Protein AF-A0A6Y5AXF3-F1 (afdb_monomer_lite)

Organism: NCBI:txid192954

Foldseek 3Di:
DDDDPDDPVLLVVLVVCVVVPDDNVVSCVVSVHDSVVVD

Sequence (39 aa):
MRKARFTEHQIITVIKSVEAGRTVKDVCREAGISEATYY

pLDDT: mean 93.53, std 6.58, range [65.25, 97.5]

Secondary structure (DSSP, 8-state):
-PPPSS-HHHHHHHHHHHHTT--HHHHHHHHT--HHHH-

InterPro domains:
  IPR002514 Transposase IS3/IS911family [PF01527] (1-39)
  IPR009057 Homedomain-like superfamily [SSF46689] (2-39)

Radius of gyration: 10.44 Å; chains: 1; bounding box: 24×18×26 Å

Structure (mmCIF, N/CA/C/O backbone):
data_AF-A0A6Y5AXF3-F1
#
_entry.id   AF-A0A6Y5AXF3-F1
#
loop_
_atom_site.group_PDB
_atom_site.id
_atom_site.type_symbol
_atom_site.label_atom_id
_atom_site.label_alt_id
_atom_site.label_comp_id
_atom_site.label_asym_id
_atom_site.label_entity_id
_atom_site.label_seq_id
_atom_site.pdbx_PDB_ins_code
_atom_site.Cartn_x
_atom_site.Cartn_y
_atom_site.Cartn_z
_atom_site.occupancy
_atom_site.B_iso_or_equiv
_atom_site.auth_seq_id
_atom_site.auth_comp_id
_atom_site.auth_asym_id
_atom_site.auth_atom_id
_atom_site.pdbx_PDB_model_num
ATOM 1 N N . MET A 1 1 ? 15.575 -13.311 -20.254 1.00 65.25 1 MET A N 1
ATOM 2 C CA . MET A 1 1 ? 15.090 -13.192 -18.860 1.00 65.25 1 MET A CA 1
ATOM 3 C C . MET A 1 1 ? 13.732 -12.508 -18.891 1.00 65.25 1 MET A C 1
ATOM 5 O O . MET A 1 1 ? 13.612 -11.506 -19.587 1.00 65.25 1 MET A O 1
ATOM 9 N N . ARG A 1 2 ? 12.692 -13.052 -18.244 1.00 72.62 2 ARG A N 1
ATOM 10 C CA . ARG A 1 2 ? 11.386 -12.370 -18.186 1.00 72.62 2 ARG A CA 1
ATOM 11 C C . ARG A 1 2 ? 11.561 -11.065 -17.409 1.00 72.62 2 ARG A C 1
ATOM 13 O O . ARG A 1 2 ? 12.050 -11.091 -16.286 1.00 72.62 2 ARG A O 1
ATOM 20 N N . LYS A 1 3 ? 11.193 -9.937 -18.017 1.00 82.50 3 LYS A N 1
ATOM 21 C CA . LYS A 1 3 ? 11.172 -8.643 -17.332 1.00 82.50 3 LYS A CA 1
ATOM 22 C C . LYS A 1 3 ? 10.154 -8.732 -16.192 1.00 82.50 3 LYS A C 1
ATOM 24 O O . LYS A 1 3 ? 9.033 -9.188 -16.421 1.00 82.50 3 LYS A O 1
ATOM 29 N N . ALA A 1 4 ? 10.548 -8.338 -14.982 1.00 85.56 4 ALA A N 1
ATOM 30 C CA . ALA A 1 4 ? 9.612 -8.236 -13.871 1.00 85.56 4 ALA A CA 1
ATOM 31 C C . ALA A 1 4 ? 8.497 -7.247 -14.242 1.00 85.56 4 ALA A C 1
ATOM 33 O O . ALA A 1 4 ? 8.759 -6.202 -14.844 1.00 85.56 4 ALA A O 1
ATOM 34 N N . ARG A 1 5 ? 7.250 -7.601 -13.920 1.00 87.12 5 ARG A N 1
ATOM 35 C CA . ARG A 1 5 ? 6.077 -6.766 -14.219 1.00 87.12 5 ARG A CA 1
ATOM 36 C C . ARG A 1 5 ? 6.052 -5.487 -13.374 1.00 87.12 5 ARG A C 1
ATOM 38 O O . ARG A 1 5 ? 5.531 -4.481 -13.837 1.00 87.12 5 ARG A O 1
ATOM 45 N N . PHE A 1 6 ? 6.649 -5.540 -12.184 1.00 92.12 6 PHE A N 1
ATOM 46 C CA . PHE A 1 6 ? 6.764 -4.436 -11.236 1.00 92.12 6 PHE A CA 1
ATOM 47 C C . PHE A 1 6 ? 8.217 -4.281 -10.789 1.00 92.12 6 PHE A C 1
ATOM 49 O O . PHE A 1 6 ? 8.958 -5.267 -10.726 1.00 92.12 6 PHE A O 1
ATOM 56 N N . THR A 1 7 ? 8.625 -3.053 -10.484 1.00 94.38 7 THR A N 1
ATOM 57 C CA . THR A 1 7 ? 9.917 -2.778 -9.846 1.00 94.38 7 THR A CA 1
ATOM 58 C C . THR A 1 7 ? 9.794 -2.888 -8.328 1.00 94.38 7 THR A C 1
ATOM 60 O O . THR A 1 7 ? 8.725 -2.659 -7.765 1.00 94.38 7 THR A O 1
ATOM 63 N N . GLU A 1 8 ? 10.897 -3.189 -7.644 1.00 94.50 8 GLU A N 1
ATOM 64 C CA . GLU A 1 8 ? 10.931 -3.215 -6.174 1.00 94.50 8 GLU A CA 1
ATOM 65 C C . GLU A 1 8 ? 10.477 -1.876 -5.573 1.00 94.50 8 GLU A C 1
ATOM 67 O O . GLU A 1 8 ? 9.697 -1.839 -4.625 1.00 94.50 8 GLU A O 1
ATOM 72 N N . HIS A 1 9 ? 10.873 -0.764 -6.198 1.00 95.62 9 HIS A N 1
ATOM 73 C CA . HIS A 1 9 ? 10.441 0.567 -5.791 1.00 95.62 9 HIS A CA 1
ATOM 74 C C . HIS A 1 9 ? 8.914 0.740 -5.855 1.00 95.62 9 HIS A C 1
ATOM 76 O O . HIS A 1 9 ? 8.325 1.295 -4.931 1.00 95.62 9 HIS A O 1
ATOM 82 N N . GLN A 1 10 ? 8.257 0.237 -6.909 1.00 94.44 10 GLN A N 1
ATOM 83 C CA . GLN A 1 10 ? 6.793 0.282 -7.016 1.00 94.44 10 GLN A CA 1
ATOM 84 C C . GLN A 1 10 ? 6.120 -0.520 -5.896 1.00 94.44 10 GLN A C 1
ATOM 86 O O . GLN A 1 10 ? 5.155 -0.040 -5.305 1.00 94.44 10 GLN A O 1
ATOM 91 N N . ILE A 1 11 ? 6.654 -1.701 -5.572 1.00 95.75 11 ILE A N 1
ATOM 92 C CA . ILE A 1 11 ? 6.128 -2.558 -4.500 1.00 95.75 11 ILE A CA 1
ATOM 93 C C . ILE A 1 11 ?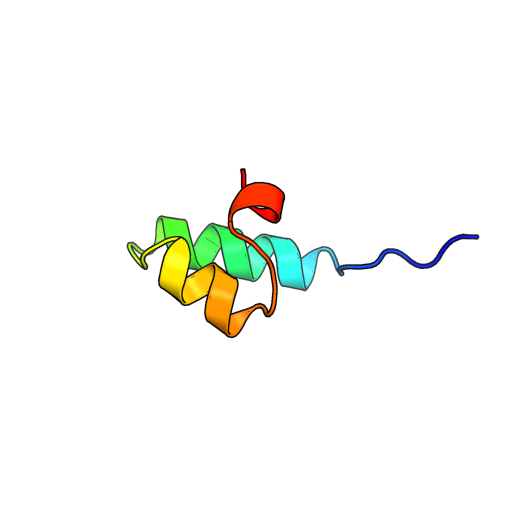 6.256 -1.851 -3.143 1.00 95.75 11 ILE A C 1
ATOM 95 O O . ILE A 1 11 ? 5.277 -1.741 -2.408 1.00 95.75 11 ILE A O 1
ATOM 99 N N . ILE A 1 12 ? 7.434 -1.300 -2.835 1.00 96.69 12 ILE A N 1
ATOM 100 C CA . ILE A 1 12 ? 7.689 -0.606 -1.564 1.00 96.69 12 ILE A CA 1
ATOM 101 C C . ILE A 1 12 ? 6.781 0.619 -1.407 1.00 96.69 12 ILE A C 1
ATOM 103 O O . ILE A 1 12 ? 6.239 0.841 -0.325 1.00 96.69 12 ILE A O 1
ATOM 107 N N . THR A 1 13 ? 6.587 1.409 -2.464 1.00 96.56 13 THR A N 1
ATOM 108 C CA . THR A 1 13 ? 5.709 2.589 -2.417 1.00 96.56 13 THR A CA 1
ATOM 109 C C . THR A 1 13 ? 4.260 2.209 -2.115 1.00 96.56 13 THR A C 1
ATOM 111 O O . THR A 1 13 ? 3.608 2.878 -1.310 1.00 96.56 13 THR A O 1
ATOM 114 N N . VAL A 1 14 ? 3.762 1.121 -2.709 1.00 96.62 14 VAL A N 1
ATOM 115 C CA . VAL A 1 14 ? 2.407 0.608 -2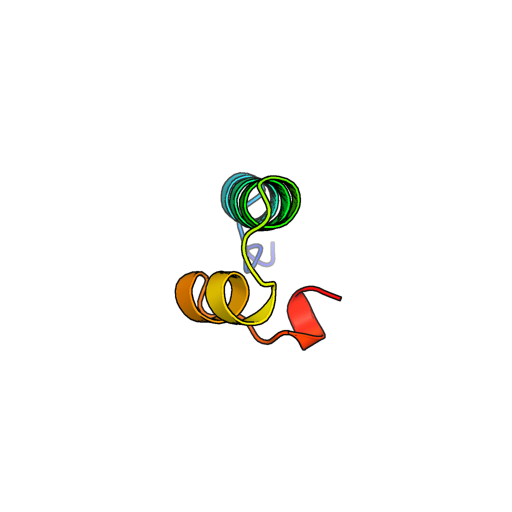.455 1.00 96.62 14 VAL A CA 1
ATOM 116 C C . VAL A 1 14 ? 2.255 0.153 -1.002 1.00 96.62 14 VAL A C 1
ATOM 118 O O . VAL A 1 14 ? 1.306 0.565 -0.336 1.00 96.62 14 VAL A O 1
ATOM 121 N N . ILE A 1 15 ? 3.212 -0.619 -0.479 1.00 96.44 15 ILE A N 1
ATOM 122 C CA . ILE A 1 15 ? 3.182 -1.105 0.910 1.00 96.44 15 ILE A CA 1
ATOM 123 C C . ILE A 1 15 ? 3.200 0.070 1.894 1.00 96.44 15 ILE A C 1
ATOM 125 O O . ILE A 1 15 ? 2.292 0.192 2.714 1.00 96.44 15 ILE A O 1
ATOM 129 N N . LYS A 1 16 ? 4.157 0.994 1.746 1.00 97.50 16 LYS A N 1
ATOM 130 C CA . LYS A 1 16 ? 4.277 2.174 2.618 1.00 97.50 16 LYS A CA 1
ATOM 131 C C . LYS A 1 16 ? 3.042 3.068 2.589 1.00 97.50 16 LYS A C 1
ATOM 133 O O . LYS A 1 16 ? 2.694 3.667 3.599 1.00 97.50 16 LYS A O 1
ATOM 138 N N . SER A 1 17 ? 2.376 3.170 1.439 1.00 96.56 17 SER A N 1
ATOM 139 C CA . SER A 1 17 ? 1.139 3.946 1.317 1.00 96.56 17 SER A CA 1
ATOM 140 C C . SER A 1 17 ? 0.022 3.368 2.185 1.00 96.56 17 SER A C 1
ATOM 142 O O . SER A 1 17 ? -0.704 4.129 2.822 1.00 96.56 17 SER A O 1
ATOM 144 N N . VAL A 1 18 ? -0.099 2.039 2.245 1.00 97.19 18 VAL A N 1
ATOM 145 C CA . VAL A 1 18 ? -1.087 1.373 3.104 1.00 97.19 18 VAL A CA 1
ATOM 146 C C . VAL A 1 18 ? -0.674 1.431 4.576 1.00 97.19 18 VAL A C 1
ATOM 148 O O . VAL A 1 18 ? -1.511 1.735 5.421 1.00 97.19 18 VAL A O 1
ATOM 151 N N . GLU A 1 19 ? 0.612 1.245 4.894 1.00 96.88 19 GLU A N 1
ATO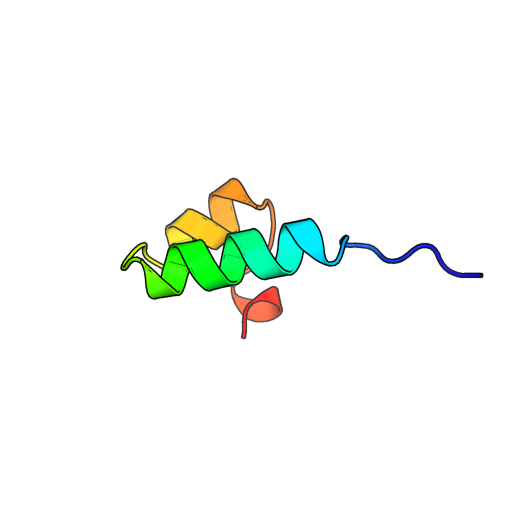M 152 C CA . GLU A 1 19 ? 1.138 1.428 6.261 1.00 96.88 19 GLU A CA 1
ATOM 153 C 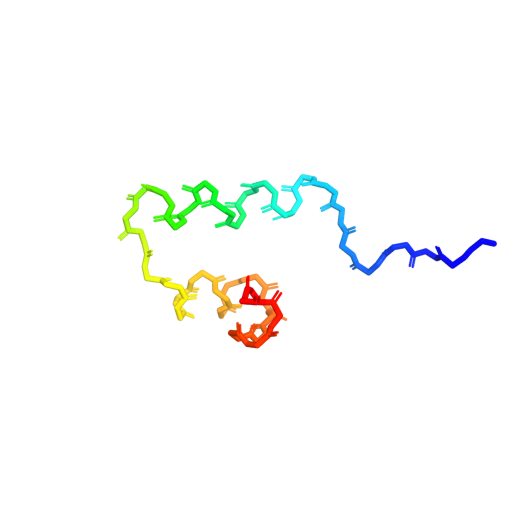C . GLU A 1 19 ? 0.910 2.855 6.790 1.00 96.88 19 GLU A C 1
ATOM 155 O O . GLU A 1 19 ? 0.657 3.046 7.977 1.00 96.88 19 GLU A O 1
ATOM 160 N N . ALA A 1 20 ? 0.929 3.858 5.907 1.00 97.19 20 ALA A N 1
ATOM 161 C CA . ALA A 1 20 ? 0.602 5.248 6.227 1.00 97.19 20 ALA A CA 1
ATOM 162 C C . ALA A 1 20 ? -0.909 5.506 6.429 1.00 97.19 20 ALA A C 1
ATOM 164 O O . ALA A 1 20 ? -1.315 6.653 6.617 1.00 97.19 20 ALA A O 1
ATOM 165 N N . GLY A 1 21 ? -1.749 4.468 6.381 1.00 96.12 21 GLY A N 1
ATOM 166 C CA . GLY A 1 21 ? -3.184 4.546 6.657 1.00 96.12 21 GLY A CA 1
ATOM 167 C C . GLY A 1 21 ? -4.068 4.798 5.435 1.00 96.12 21 GLY A C 1
ATOM 168 O O . GLY A 1 21 ? -5.266 5.041 5.595 1.00 96.12 21 GLY A O 1
ATOM 169 N N . ARG A 1 22 ? -3.526 4.741 4.211 1.00 97.31 22 ARG A N 1
ATOM 170 C CA . ARG A 1 22 ? -4.357 4.794 2.998 1.00 97.31 22 ARG A CA 1
ATOM 171 C C . ARG A 1 22 ? -5.083 3.468 2.796 1.00 97.31 22 ARG A C 1
ATOM 173 O O . ARG A 1 22 ? -4.563 2.404 3.123 1.00 97.31 22 ARG A O 1
ATOM 180 N N . THR A 1 23 ? -6.280 3.519 2.217 1.00 97.19 23 THR A N 1
ATOM 181 C CA . THR A 1 23 ? -7.040 2.293 1.953 1.00 97.19 23 THR A CA 1
ATOM 182 C C . THR A 1 23 ? -6.375 1.476 0.841 1.00 97.19 23 THR A C 1
ATOM 184 O O . THR A 1 23 ? -5.901 2.032 -0.152 1.00 97.19 23 THR A O 1
ATOM 187 N N . VAL A 1 24 ? -6.367 0.145 0.981 1.00 96.38 24 VAL A N 1
ATOM 188 C CA . VAL A 1 24 ? -5.831 -0.778 -0.040 1.00 96.38 24 VAL A CA 1
ATOM 189 C C . VAL A 1 24 ? -6.484 -0.524 -1.399 1.00 96.38 24 VAL A C 1
ATOM 191 O O . VAL A 1 24 ? -5.796 -0.479 -2.414 1.00 96.38 24 VAL A O 1
ATOM 194 N N . LYS A 1 25 ? -7.796 -0.275 -1.412 1.00 96.81 25 LYS A N 1
ATOM 195 C CA . LYS A 1 25 ? -8.572 0.016 -2.619 1.00 96.81 25 LYS A CA 1
ATOM 196 C C . LYS A 1 25 ? -8.062 1.247 -3.373 1.00 96.81 25 LYS A C 1
ATOM 198 O O . LYS A 1 25 ? -7.893 1.184 -4.592 1.00 96.81 25 LYS A O 1
ATOM 203 N N . ASP A 1 26 ? -7.795 2.347 -2.668 1.00 96.88 26 ASP A N 1
ATOM 204 C CA . ASP A 1 26 ? -7.304 3.584 -3.288 1.00 96.88 26 ASP A CA 1
ATOM 205 C C . ASP A 1 26 ? -5.873 3.412 -3.802 1.00 96.88 26 ASP A C 1
ATOM 207 O O . ASP A 1 26 ? -5.567 3.790 -4.933 1.00 96.88 26 ASP A O 1
ATOM 211 N N . VAL A 1 27 ? -5.013 2.766 -3.008 1.00 97.06 27 VAL A N 1
ATOM 212 C CA . VAL A 1 27 ? -3.620 2.505 -3.392 1.00 97.06 27 VAL A CA 1
ATOM 213 C C . VAL A 1 27 ? -3.548 1.566 -4.600 1.00 97.06 27 VAL A C 1
ATOM 215 O O . VAL A 1 27 ? -2.796 1.834 -5.536 1.00 97.06 27 VAL A O 1
ATOM 218 N N . CYS A 1 28 ? -4.356 0.502 -4.635 1.00 96.06 28 CYS A N 1
ATOM 219 C CA . CYS A 1 28 ? -4.418 -0.418 -5.773 1.00 96.06 28 CYS A CA 1
ATOM 220 C C . CYS A 1 28 ? -4.900 0.286 -7.045 1.00 96.06 28 CYS A C 1
ATOM 222 O O . CYS A 1 28 ? -4.326 0.088 -8.119 1.00 96.06 28 CYS A O 1
ATOM 224 N N . ARG A 1 29 ? -5.908 1.161 -6.924 1.00 96.56 29 ARG A N 1
ATOM 225 C CA . ARG A 1 29 ? -6.422 1.958 -8.044 1.00 96.56 29 ARG A CA 1
ATOM 226 C C . ARG A 1 29 ? -5.362 2.898 -8.615 1.00 96.56 29 ARG A C 1
ATOM 228 O O . ARG A 1 29 ? -5.231 2.973 -9.834 1.00 96.56 29 ARG A O 1
ATOM 235 N N . GLU A 1 30 ? -4.605 3.586 -7.765 1.00 94.94 30 GLU A N 1
ATOM 236 C CA . GLU A 1 30 ? -3.518 4.477 -8.194 1.00 94.94 30 GLU A CA 1
ATOM 237 C C . GLU A 1 30 ? -2.336 3.718 -8.799 1.00 94.94 30 GLU A C 1
ATOM 239 O O . GLU A 1 30 ? -1.767 4.150 -9.799 1.00 94.94 30 GLU A O 1
ATOM 244 N N . ALA A 1 31 ? -1.993 2.563 -8.230 1.00 93.69 31 ALA A N 1
ATOM 245 C CA . ALA A 1 31 ? -0.916 1.713 -8.726 1.00 93.69 31 ALA A CA 1
ATOM 246 C C . ALA A 1 31 ? -1.297 0.912 -9.986 1.00 93.69 31 ALA A C 1
ATOM 248 O O . ALA A 1 31 ? -0.435 0.263 -10.582 1.00 93.69 31 ALA A O 1
ATOM 249 N N . GLY A 1 32 ? -2.567 0.944 -10.407 1.00 95.00 32 GLY A N 1
ATOM 250 C CA . GLY A 1 32 ? -3.055 0.206 -11.573 1.00 95.00 32 GLY A CA 1
ATOM 251 C C . GLY A 1 32 ? -3.038 -1.314 -11.381 1.00 95.00 32 GLY A C 1
ATOM 252 O O . GLY A 1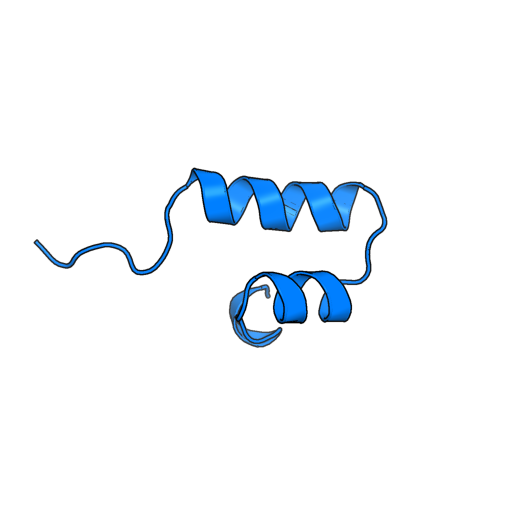 32 ? -2.852 -2.057 -12.348 1.00 95.00 32 GLY A O 1
ATOM 253 N N . ILE A 1 33 ? -3.206 -1.780 -10.142 1.00 95.31 33 ILE A N 1
ATOM 254 C CA . ILE A 1 33 ? -3.240 -3.201 -9.781 1.00 95.31 33 ILE A CA 1
ATOM 255 C C . ILE A 1 33 ? -4.596 -3.575 -9.182 1.00 95.31 33 ILE A C 1
ATOM 257 O O . ILE A 1 33 ? -5.350 -2.730 -8.709 1.00 95.31 33 ILE A O 1
ATOM 261 N N . SER A 1 34 ? -4.918 -4.866 -9.210 1.00 95.38 34 SER A N 1
ATOM 262 C CA . SER A 1 34 ? -6.091 -5.381 -8.501 1.00 95.38 34 SER A CA 1
ATOM 263 C C . SER A 1 34 ? -5.773 -5.608 -7.025 1.00 95.38 34 SER A C 1
ATOM 265 O O . SER A 1 34 ? -4.632 -5.923 -6.694 1.00 95.38 34 SER A O 1
ATOM 267 N N . GLU A 1 35 ? -6.781 -5.549 -6.153 1.00 94.88 35 GLU A N 1
ATOM 268 C CA . GLU A 1 35 ? -6.617 -5.908 -4.734 1.00 94.88 35 GLU A CA 1
ATOM 269 C C . GLU A 1 35 ? -6.114 -7.356 -4.570 1.00 94.88 35 GLU A C 1
ATOM 271 O O . GLU A 1 35 ? -5.303 -7.630 -3.697 1.00 94.88 35 GLU A O 1
ATOM 276 N N . ALA A 1 36 ? -6.476 -8.263 -5.486 1.00 95.88 36 ALA A N 1
ATOM 277 C CA . ALA A 1 36 ? -5.956 -9.636 -5.529 1.00 95.88 36 ALA A CA 1
ATOM 278 C C . ALA A 1 36 ? -4.461 -9.743 -5.897 1.00 95.88 36 ALA A C 1
ATOM 280 O O . ALA A 1 36 ? -3.890 -10.820 -5.828 1.00 95.88 36 ALA A O 1
ATOM 281 N N . THR A 1 37 ? -3.840 -8.665 -6.383 1.00 94.12 37 THR A N 1
ATOM 282 C CA . THR A 1 37 ? -2.382 -8.581 -6.586 1.00 94.12 37 THR A CA 1
ATOM 283 C C . THR A 1 37 ? -1.678 -8.030 -5.348 1.00 94.12 37 THR A C 1
ATOM 285 O O . THR A 1 37 ? -0.472 -8.208 -5.206 1.00 94.12 37 THR A O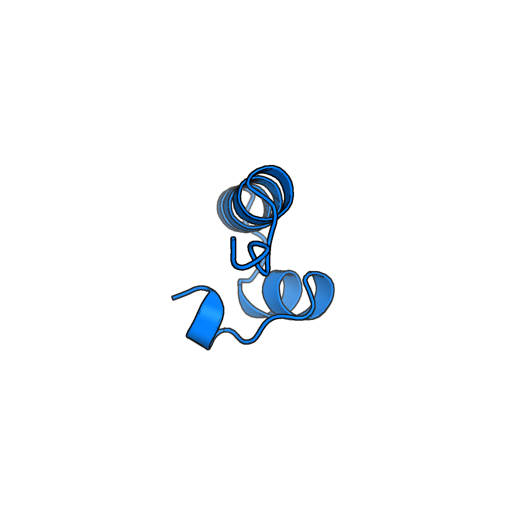 1
ATOM 288 N N . TYR A 1 38 ? -2.414 -7.306 -4.505 1.00 94.00 38 TYR A N 1
ATOM 289 C CA . TYR A 1 38 ? -1.903 -6.717 -3.277 1.00 94.00 38 TYR A CA 1
ATOM 290 C C . TYR A 1 38 ? -1.889 -7.728 -2.120 1.00 94.00 38 TYR A C 1
ATOM 292 O O . TYR A 1 38 ? -0.916 -7.757 -1.370 1.00 94.00 38 TYR A O 1
ATOM 300 N N . TYR A 1 39 ? -2.951 -8.532 -1.991 1.00 92.62 39 TYR A N 1
ATOM 301 C CA . TYR A 1 39 ? -3.031 -9.677 -1.073 1.00 92.62 39 TYR A CA 1
ATOM 302 C C . TYR A 1 39 ? -2.312 -10.906 -1.635 1.00 92.62 39 TYR A C 1
ATOM 304 O O . TYR A 1 39 ? -1.709 -11.640 -0.822 1.00 92.62 39 TYR A O 1
#